Protein AF-A0AAE1FZ49-F1 (afdb_monomer_lite)

Secondary structure (DSSP, 8-state):
-HHHHHSS-GGGGTTBTTTBSS---SPPP-SHHHHHHHHHHHHHHHHHSTTSTTTT-SS-GGG----EEE-SS-EEE-TT--HHHHHHHHHHHHHHHHHTTS---GGGBPP-GGGT--

pLDDT: mean 92.32, std 8.93, range [55.0, 98.62]

Sequence (118 aa):
MIRAKAQREALLYNNYGNHCGVQGGNEPVVDEVDRCCYNHDRCYIQASGSNGSCSSSWFGPSFTRYSWSWDGTLLHCGEENDDCEMASCLCDVIAANCFAQHPWNSEHKHFSIWDVLA

Foldseek 3Di:
DQCLQQVDDLCQQDQFAQQRHPHDDPDDQPDQLSVLSVQLVVLQCQLCDCPHQCVVPPVGLVPDDFDWDDPSDAIGGDPPDGRRNRSSSVSVRSSSNSSNVDDDDPVRHDDDPVVVVD

Organism: Petrolisthes cinctipes (NCBI:txid88211)

Structure (mmCIF, N/CA/C/O backbone):
data_AF-A0AAE1FZ49-F1
#
_entry.id   AF-A0AAE1FZ49-F1
#
loop_
_atom_site.group_PDB
_atom_site.id
_atom_site.type_symbol
_atom_site.label_atom_id
_atom_site.label_alt_id
_atom_site.label_comp_id
_atom_site.label_asym_id
_atom_site.label_entity_id
_atom_site.label_seq_id
_atom_site.pdbx_PDB_ins_code
_atom_site.Cartn_x
_atom_site.Cartn_y
_atom_site.Cartn_z
_atom_site.occupancy
_atom_site.B_iso_or_equiv
_atom_site.auth_seq_id
_atom_site.auth_comp_id
_atom_site.auth_asym_id
_atom_site.auth_atom_id
_atom_site.pdbx_PDB_model_num
ATOM 1 N N . MET A 1 1 ? -5.909 -7.214 5.757 1.00 96.81 1 MET A N 1
ATOM 2 C CA . MET A 1 1 ? -6.710 -6.377 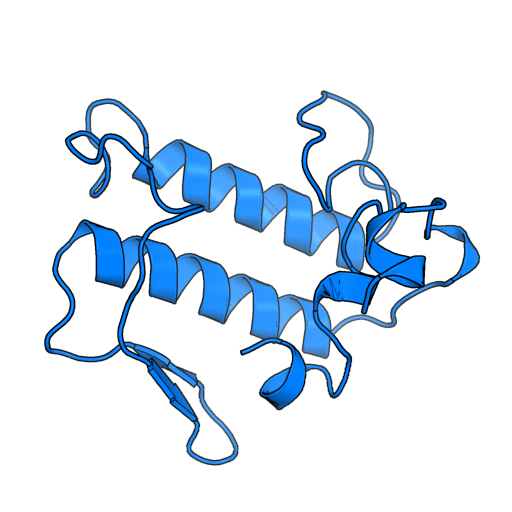4.832 1.00 96.81 1 MET A CA 1
ATOM 3 C C . MET A 1 1 ? -6.853 -6.968 3.428 1.00 96.81 1 MET A C 1
ATOM 5 O O . MET A 1 1 ? -7.981 -7.196 3.012 1.00 96.81 1 MET A O 1
ATOM 9 N N . ILE A 1 2 ? -5.761 -7.276 2.711 1.00 96.94 2 ILE A N 1
ATOM 10 C CA . ILE A 1 2 ? -5.810 -7.796 1.323 1.00 96.94 2 ILE A CA 1
ATOM 11 C C . ILE A 1 2 ? -6.719 -9.024 1.180 1.00 96.94 2 ILE A C 1
ATOM 13 O O . ILE A 1 2 ? -7.631 -9.011 0.361 1.00 96.94 2 ILE A O 1
ATOM 17 N N . ARG A 1 3 ? -6.548 -10.048 2.027 1.00 95.62 3 ARG A N 1
ATOM 18 C CA . ARG A 1 3 ? -7.401 -11.250 2.005 1.00 95.62 3 ARG A CA 1
ATOM 19 C C . ARG A 1 3 ? -8.893 -10.939 2.167 1.00 95.62 3 ARG A C 1
ATOM 21 O O . ARG A 1 3 ? -9.716 -11.602 1.551 1.00 95.62 3 ARG A O 1
ATOM 28 N N . ALA A 1 4 ? -9.235 -9.921 2.957 1.00 95.69 4 ALA A N 1
ATOM 29 C CA . ALA A 1 4 ? -10.618 -9.503 3.170 1.00 95.69 4 ALA A CA 1
ATOM 30 C C . ALA A 1 4 ? -11.210 -8.784 1.944 1.00 95.69 4 ALA A C 1
ATOM 32 O O . ALA A 1 4 ? -12.348 -9.047 1.574 1.00 95.69 4 ALA A O 1
ATOM 33 N N . LYS A 1 5 ? -10.442 -7.899 1.291 1.00 96.25 5 LYS A N 1
ATOM 34 C CA . LYS A 1 5 ? -10.933 -7.068 0.175 1.00 96.25 5 LYS A CA 1
ATOM 35 C C . LYS A 1 5 ? -10.751 -7.698 -1.204 1.00 96.25 5 LYS A C 1
ATOM 37 O O . LYS A 1 5 ? -11.666 -7.645 -2.013 1.00 96.25 5 LYS A O 1
ATOM 42 N N . ALA A 1 6 ? -9.586 -8.279 -1.465 1.00 95.12 6 ALA A N 1
ATOM 43 C CA . ALA A 1 6 ? -9.200 -8.825 -2.764 1.00 95.12 6 ALA A CA 1
ATOM 44 C C . ALA A 1 6 ? -9.342 -10.356 -2.845 1.00 95.12 6 ALA A C 1
ATOM 46 O O . ALA A 1 6 ? -8.989 -10.943 -3.865 1.00 95.12 6 ALA A O 1
ATOM 47 N N . GLN A 1 7 ? -9.803 -11.009 -1.765 1.00 94.19 7 GLN A N 1
ATOM 48 C CA . GLN A 1 7 ? -9.997 -12.466 -1.679 1.00 94.19 7 GLN A CA 1
ATOM 49 C C . GLN A 1 7 ? -8.772 -13.275 -2.141 1.00 94.19 7 GLN A C 1
ATOM 51 O O . GLN A 1 7 ? -8.886 -14.343 -2.739 1.00 94.19 7 GLN A O 1
ATOM 56 N N . ARG A 1 8 ? -7.579 -12.740 -1.866 1.00 92.56 8 ARG A N 1
ATOM 57 C CA . ARG A 1 8 ? -6.291 -13.288 -2.290 1.00 92.56 8 ARG A CA 1
ATOM 58 C C . ARG A 1 8 ? -5.290 -13.200 -1.148 1.00 92.56 8 ARG A C 1
ATOM 60 O O . ARG A 1 8 ? -5.310 -12.239 -0.377 1.00 92.56 8 ARG A O 1
ATOM 67 N N . GLU A 1 9 ? -4.415 -14.194 -1.046 1.00 92.44 9 GLU A N 1
ATOM 68 C CA . GLU A 1 9 ? -3.337 -14.175 -0.059 1.00 92.44 9 GLU A CA 1
ATOM 69 C C . GLU A 1 9 ? -2.336 -13.058 -0.374 1.00 92.44 9 GLU A C 1
ATOM 71 O O . GLU A 1 9 ? -1.951 -12.858 -1.527 1.00 92.44 9 GLU A O 1
ATOM 76 N N . ALA A 1 10 ? -1.914 -12.324 0.658 1.00 91.19 10 ALA A N 1
ATOM 77 C CA . ALA A 1 10 ? -1.056 -11.147 0.508 1.00 91.19 10 ALA A CA 1
ATOM 78 C C . ALA A 1 10 ? 0.285 -11.474 -0.175 1.00 91.19 10 ALA A C 1
ATOM 80 O O . ALA A 1 10 ? 0.788 -10.680 -0.964 1.00 91.19 10 ALA A O 1
ATOM 81 N N . LEU A 1 11 ? 0.829 -12.670 0.068 1.00 89.44 11 LEU A N 1
ATOM 82 C CA . LEU A 1 11 ? 2.110 -13.108 -0.496 1.00 89.44 11 LEU A CA 1
ATOM 83 C C . LEU A 1 11 ? 2.095 -13.235 -2.026 1.00 89.44 11 LEU A C 1
ATOM 85 O O . LEU A 1 11 ? 3.139 -13.097 -2.660 1.00 89.44 11 LEU A O 1
ATOM 89 N N . LEU A 1 12 ? 0.920 -13.381 -2.648 1.00 91.38 12 LEU A N 1
ATOM 90 C CA . LEU A 1 12 ? 0.802 -13.393 -4.109 1.00 91.38 12 LEU A CA 1
ATOM 91 C C . LEU A 1 12 ? 1.130 -12.039 -4.750 1.00 91.38 12 LEU A C 1
ATOM 93 O O . LEU A 1 12 ? 1.461 -12.003 -5.933 1.00 91.38 12 LEU A O 1
ATOM 97 N N . TYR A 1 13 ? 1.075 -10.949 -3.986 1.00 92.88 13 TYR A N 1
ATOM 98 C CA . TYR A 1 13 ? 1.495 -9.625 -4.443 1.00 92.88 13 TYR A CA 1
ATOM 99 C C . TYR A 1 13 ? 2.987 -9.374 -4.208 1.00 92.88 13 TYR A C 1
ATOM 101 O O . TYR A 1 13 ? 3.535 -8.443 -4.771 1.00 92.88 13 TYR A O 1
ATOM 109 N N . ASN A 1 14 ? 3.681 -10.189 -3.411 1.00 91.12 14 ASN A N 1
ATOM 110 C CA . ASN A 1 14 ? 5.118 -10.013 -3.220 1.00 91.12 14 ASN A CA 1
ATOM 111 C C . ASN A 1 14 ? 5.883 -10.368 -4.505 1.00 91.12 14 ASN A C 1
ATOM 113 O O . ASN A 1 14 ? 5.593 -11.393 -5.111 1.00 91.12 14 ASN A O 1
ATOM 117 N N . ASN A 1 15 ? 6.895 -9.596 -4.888 1.00 91.94 15 ASN A N 1
ATOM 118 C CA . ASN A 1 15 ? 7.651 -9.789 -6.130 1.00 91.94 15 ASN A CA 1
ATOM 119 C C . ASN A 1 15 ? 6.739 -9.839 -7.377 1.00 91.94 15 ASN A C 1
ATOM 121 O O . ASN A 1 15 ? 6.876 -10.713 -8.235 1.00 91.94 15 ASN A O 1
ATOM 125 N N . TYR A 1 16 ? 5.753 -8.944 -7.424 1.00 94.19 16 TYR A N 1
ATOM 126 C CA . TYR A 1 16 ? 4.836 -8.770 -8.548 1.00 94.19 16 TYR A CA 1
ATOM 127 C C . TYR A 1 16 ? 5.136 -7.449 -9.255 1.00 94.19 16 TYR A C 1
ATOM 129 O O . TYR A 1 16 ? 5.291 -6.418 -8.602 1.00 94.19 16 TYR A O 1
ATOM 137 N N . GLY A 1 17 ? 5.172 -7.471 -10.584 1.00 94.81 17 GLY A N 1
ATOM 138 C CA . GLY A 1 17 ? 5.489 -6.297 -11.380 1.00 94.81 17 GLY A CA 1
ATOM 139 C C . GLY A 1 17 ? 6.853 -5.725 -11.007 1.00 94.81 17 GLY A C 1
ATOM 140 O O . GLY A 1 17 ? 7.806 -6.473 -10.775 1.00 94.81 17 GLY A O 1
ATOM 141 N N . ASN A 1 18 ? 6.925 -4.399 -10.947 1.00 94.06 18 ASN A N 1
ATOM 142 C CA . ASN A 1 18 ? 8.153 -3.661 -10.673 1.00 94.06 18 ASN A CA 1
ATOM 143 C C . ASN A 1 18 ? 8.160 -2.982 -9.296 1.00 94.06 18 ASN A C 1
ATOM 145 O O . ASN A 1 18 ? 9.227 -2.582 -8.836 1.00 94.06 18 ASN A O 1
ATOM 149 N N . HIS A 1 19 ? 6.998 -2.849 -8.649 1.00 94.25 19 HIS A N 1
ATOM 150 C CA . HIS A 1 19 ? 6.813 -2.070 -7.421 1.00 94.25 19 HIS A CA 1
ATOM 151 C C . HIS A 1 19 ? 6.188 -2.869 -6.276 1.00 94.25 19 HIS A C 1
ATOM 153 O O . HIS A 1 19 ? 6.168 -2.394 -5.148 1.00 94.25 19 HIS A O 1
ATOM 159 N N . CYS A 1 20 ? 5.668 -4.080 -6.498 1.00 94.12 20 CYS A N 1
ATOM 160 C CA . CYS A 1 20 ? 5.146 -4.883 -5.392 1.00 94.12 20 CYS A CA 1
ATOM 161 C C . CYS A 1 20 ? 6.244 -5.747 -4.757 1.00 94.12 20 CYS A C 1
ATOM 163 O O . CYS A 1 20 ? 6.543 -6.849 -5.223 1.00 94.12 20 CYS A O 1
ATOM 165 N N . GLY A 1 21 ? 6.818 -5.280 -3.647 1.00 87.81 21 GLY A N 1
ATOM 166 C CA . GLY A 1 21 ? 7.835 -6.000 -2.876 1.00 87.81 21 GLY A CA 1
ATOM 167 C C . GLY A 1 21 ? 8.986 -5.091 -2.452 1.00 87.81 21 GLY A C 1
ATOM 168 O O . GLY A 1 21 ? 8.858 -3.876 -2.416 1.00 87.81 21 GLY A O 1
ATOM 169 N N . VAL A 1 22 ? 10.144 -5.676 -2.131 1.00 73.88 22 VAL A N 1
ATOM 170 C CA . VAL A 1 22 ? 11.343 -4.912 -1.725 1.00 73.88 22 VAL A CA 1
ATOM 171 C C . VAL A 1 22 ? 12.123 -4.440 -2.959 1.00 73.88 22 VAL A C 1
ATOM 173 O O . VAL A 1 22 ? 13.300 -4.757 -3.122 1.00 73.88 22 VAL A O 1
ATOM 176 N N . GLN A 1 23 ? 11.460 -3.731 -3.871 1.00 63.53 23 GLN A N 1
ATOM 177 C CA . GLN A 1 23 ? 12.066 -3.186 -5.087 1.00 63.53 23 GLN A CA 1
ATOM 178 C C . GLN A 1 23 ? 11.569 -1.756 -5.295 1.00 63.53 23 GLN A C 1
ATOM 180 O O . GLN A 1 23 ? 10.488 -1.519 -5.808 1.00 63.53 23 GLN A O 1
ATOM 185 N N . GLY A 1 24 ? 12.392 -0.796 -4.869 1.00 55.00 24 GLY A N 1
ATOM 186 C CA . GLY A 1 24 ? 12.215 0.620 -5.166 1.00 55.00 24 GLY A CA 1
ATOM 187 C C . GLY A 1 24 ? 13.121 1.004 -6.329 1.00 55.00 24 GLY A C 1
ATOM 188 O O . GLY A 1 24 ? 14.339 1.093 -6.167 1.00 55.00 24 GLY A O 1
ATOM 189 N N . GLY A 1 25 ? 12.534 1.220 -7.501 1.00 61.81 25 GLY A N 1
ATOM 190 C CA . GLY A 1 25 ? 13.240 1.656 -8.702 1.00 61.81 25 GLY A CA 1
ATOM 191 C C . GLY A 1 25 ? 12.425 2.670 -9.500 1.00 61.81 25 GLY A C 1
ATOM 192 O O . GLY A 1 25 ? 11.262 2.929 -9.209 1.00 61.81 25 GLY A O 1
ATOM 193 N N . ASN A 1 26 ? 13.034 3.242 -10.540 1.00 72.94 26 ASN A N 1
ATOM 194 C CA . ASN A 1 26 ? 12.339 4.104 -11.507 1.00 72.94 26 ASN A CA 1
ATOM 195 C C . ASN A 1 26 ? 11.727 3.295 -12.665 1.00 72.94 26 ASN A C 1
ATOM 197 O O . ASN A 1 26 ? 11.487 3.843 -13.742 1.00 72.94 26 ASN A O 1
ATOM 201 N N . GLU A 1 27 ? 11.530 1.993 -12.464 1.00 88.81 27 GLU A N 1
ATOM 202 C CA . GLU A 1 27 ? 10.971 1.113 -13.480 1.00 88.81 27 GLU A CA 1
ATOM 203 C C . GLU A 1 27 ? 9.510 1.492 -13.770 1.00 88.81 27 GLU A C 1
ATOM 205 O O . GLU A 1 27 ? 8.773 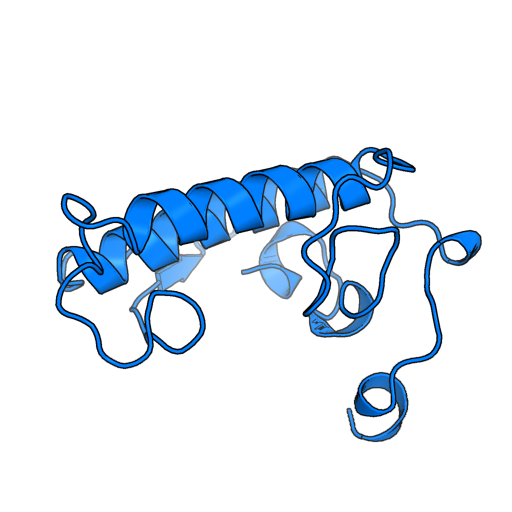1.911 -12.867 1.00 88.81 27 GLU A O 1
ATOM 210 N N . PRO A 1 28 ? 9.068 1.390 -15.031 1.00 93.38 28 PRO A N 1
ATOM 211 C CA . PRO A 1 28 ? 7.711 1.743 -15.399 1.00 93.38 28 PRO A CA 1
ATOM 212 C C . PRO A 1 28 ? 6.717 0.788 -14.740 1.00 93.38 28 PRO A C 1
ATOM 214 O O . PRO A 1 28 ? 6.963 -0.408 -14.626 1.00 93.38 28 PRO A O 1
ATOM 217 N N . VAL A 1 29 ? 5.569 1.323 -14.341 1.00 95.56 29 VAL A N 1
ATOM 218 C CA . VAL A 1 29 ? 4.445 0.513 -13.866 1.00 95.56 29 VAL A CA 1
ATOM 219 C C . VAL A 1 29 ? 3.962 -0.410 -14.990 1.00 95.56 29 VAL A C 1
ATOM 221 O O . VAL A 1 29 ? 3.734 0.075 -16.102 1.00 95.56 29 VAL A O 1
ATOM 224 N N . VAL A 1 30 ? 3.786 -1.705 -14.707 1.00 96.06 30 VAL A N 1
ATOM 225 C CA . VAL A 1 30 ? 3.406 -2.711 -15.723 1.00 96.06 30 VAL A CA 1
ATOM 226 C C . VAL A 1 30 ? 1.901 -2.983 -15.809 1.00 96.06 30 VAL A C 1
ATOM 228 O O . VAL A 1 30 ? 1.416 -3.372 -16.869 1.00 96.06 30 VAL A O 1
ATOM 231 N N . ASP A 1 31 ? 1.148 -2.746 -14.730 1.00 97.81 31 ASP A N 1
ATOM 232 C CA . ASP A 1 31 ? -0.321 -2.780 -14.698 1.00 97.81 31 ASP A CA 1
ATOM 233 C C . ASP A 1 31 ? -0.904 -2.003 -13.495 1.00 97.81 31 ASP A C 1
ATOM 235 O O . ASP A 1 31 ? -0.186 -1.349 -12.739 1.00 97.81 31 ASP A O 1
ATOM 239 N N . GLU A 1 32 ? -2.226 -2.054 -13.307 1.00 98.31 32 GLU A N 1
ATOM 240 C CA . GLU A 1 32 ? -2.897 -1.354 -12.204 1.00 98.31 32 GLU A CA 1
ATOM 241 C C . GLU A 1 32 ? -2.624 -1.965 -10.817 1.00 98.31 32 GLU A C 1
ATOM 243 O O . GLU A 1 32 ? -2.636 -1.242 -9.824 1.00 98.31 32 GLU A O 1
ATOM 248 N N . VAL A 1 33 ? -2.323 -3.265 -10.714 1.00 97.75 33 VAL A N 1
ATOM 249 C CA . VAL A 1 33 ? -1.914 -3.872 -9.432 1.00 97.75 33 VAL A CA 1
ATOM 250 C C . VAL A 1 33 ? -0.535 -3.350 -9.030 1.00 97.75 33 VAL A C 1
ATOM 252 O O . VAL A 1 33 ? -0.333 -2.947 -7.886 1.00 97.75 33 VAL A O 1
ATOM 255 N N . ASP A 1 34 ? 0.385 -3.268 -9.984 1.00 97.12 34 ASP A N 1
ATOM 256 C CA . ASP A 1 34 ? 1.708 -2.677 -9.813 1.00 97.12 34 ASP A CA 1
ATOM 257 C C . ASP A 1 34 ? 1.613 -1.174 -9.477 1.00 97.12 34 ASP A C 1
ATOM 259 O O . ASP A 1 34 ? 2.333 -0.667 -8.615 1.00 97.12 34 ASP A O 1
ATOM 263 N N . ARG A 1 35 ? 0.631 -0.458 -10.053 1.00 97.12 35 ARG A N 1
ATOM 264 C CA . ARG A 1 35 ? 0.310 0.931 -9.674 1.00 97.12 35 ARG A CA 1
ATOM 265 C C . ARG A 1 35 ? -0.126 1.051 -8.213 1.00 97.12 35 ARG A C 1
ATOM 267 O O . ARG A 1 35 ? 0.250 2.021 -7.551 1.00 97.12 35 ARG A O 1
ATOM 274 N N . CYS A 1 36 ? -0.923 0.107 -7.707 1.00 97.88 36 CYS A N 1
ATOM 275 C CA . CYS A 1 36 ? -1.329 0.096 -6.302 1.00 97.88 36 CYS A CA 1
ATOM 276 C C . CYS A 1 36 ? -0.105 0.013 -5.381 1.00 97.88 36 CYS A C 1
ATOM 278 O O . CYS A 1 36 ? -0.026 0.767 -4.413 1.0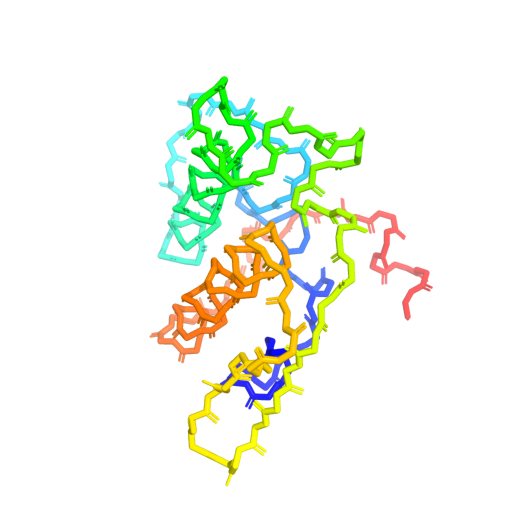0 97.88 36 CYS A O 1
ATOM 280 N N . CYS A 1 37 ? 0.858 -0.850 -5.710 1.00 96.75 37 CYS A N 1
ATOM 281 C CA . CYS A 1 37 ? 2.098 -0.997 -4.951 1.00 96.75 37 CYS A CA 1
ATOM 282 C C . CYS A 1 37 ? 2.978 0.251 -5.038 1.00 96.75 37 CYS A C 1
ATOM 284 O O . CYS A 1 37 ? 3.405 0.763 -4.010 1.00 96.75 37 CYS A O 1
ATOM 286 N N . TYR A 1 38 ? 3.129 0.835 -6.230 1.00 95.69 38 TYR A N 1
ATOM 287 C CA . TYR A 1 38 ? 3.823 2.114 -6.399 1.00 95.69 38 TYR A CA 1
ATOM 288 C C . TYR A 1 38 ? 3.256 3.210 -5.479 1.00 95.69 38 TYR A C 1
ATOM 290 O O . TYR A 1 38 ? 3.992 3.943 -4.818 1.00 95.69 38 TYR A O 1
ATOM 298 N N . ASN A 1 39 ? 1.927 3.330 -5.410 1.00 96.50 39 ASN A N 1
ATOM 299 C CA . ASN A 1 39 ? 1.274 4.316 -4.548 1.00 96.50 39 ASN A CA 1
ATOM 300 C C . ASN A 1 39 ? 1.411 3.973 -3.056 1.00 96.50 39 ASN A C 1
ATOM 302 O O . ASN A 1 39 ? 1.552 4.880 -2.233 1.00 96.50 39 ASN A O 1
ATOM 306 N N . HIS A 1 40 ? 1.380 2.686 -2.708 1.00 96.56 40 HIS A N 1
ATOM 307 C CA . HIS A 1 40 ? 1.592 2.201 -1.345 1.00 96.56 40 HIS A CA 1
ATOM 308 C C . HIS A 1 40 ? 3.003 2.527 -0.841 1.00 96.56 40 HIS A C 1
ATOM 310 O O . HIS A 1 40 ? 3.140 3.165 0.204 1.00 96.56 40 HIS A O 1
ATOM 316 N N . ASP A 1 41 ? 4.031 2.249 -1.642 1.00 94.62 41 ASP A N 1
ATOM 317 C CA . ASP A 1 41 ? 5.419 2.604 -1.341 1.00 94.62 41 ASP A CA 1
ATOM 318 C C . ASP A 1 41 ? 5.584 4.111 -1.136 1.00 94.62 41 ASP A C 1
ATOM 320 O O . ASP A 1 41 ? 6.224 4.564 -0.186 1.00 94.62 41 ASP A O 1
ATOM 324 N N . ARG A 1 42 ? 4.954 4.928 -1.989 1.00 94.38 42 ARG A N 1
ATOM 325 C CA . ARG A 1 42 ? 4.956 6.392 -1.842 1.00 94.38 42 ARG A CA 1
ATOM 326 C C . ARG A 1 42 ? 4.292 6.849 -0.544 1.00 94.38 42 ARG A C 1
ATOM 328 O O . ARG A 1 42 ? 4.791 7.789 0.077 1.00 94.38 42 ARG A O 1
ATOM 335 N N . CYS A 1 43 ? 3.212 6.190 -0.131 1.00 96.81 43 CYS A N 1
ATOM 336 C CA . CYS A 1 43 ? 2.544 6.445 1.144 1.00 96.81 43 CYS A CA 1
ATOM 337 C C . CYS A 1 43 ? 3.486 6.146 2.320 1.00 96.81 43 CYS A C 1
ATOM 339 O O . CYS A 1 43 ? 3.667 6.984 3.205 1.00 96.81 43 CYS A O 1
ATOM 341 N N . TYR A 1 44 ? 4.185 5.009 2.277 1.00 95.31 44 TYR A N 1
ATOM 342 C CA . TYR A 1 44 ? 5.161 4.621 3.298 1.00 95.31 44 TYR A CA 1
ATOM 343 C C . TYR A 1 44 ? 6.389 5.536 3.337 1.00 95.31 44 TYR A C 1
ATOM 345 O O . TYR A 1 44 ? 6.831 5.927 4.421 1.00 95.31 44 TYR A O 1
ATOM 353 N N . ILE A 1 45 ? 6.909 5.949 2.179 1.00 93.44 45 ILE A N 1
ATOM 354 C CA . ILE A 1 45 ? 8.000 6.929 2.077 1.00 93.44 45 ILE A CA 1
ATOM 355 C C . ILE A 1 45 ? 7.582 8.260 2.708 1.00 93.44 45 ILE A C 1
ATOM 357 O O . ILE A 1 45 ? 8.355 8.851 3.460 1.00 93.44 45 ILE A O 1
ATOM 361 N N . GLN A 1 46 ? 6.361 8.731 2.440 1.00 95.19 46 GLN A N 1
ATOM 362 C CA . GLN A 1 46 ? 5.849 9.964 3.036 1.00 95.19 46 GLN A CA 1
ATOM 363 C C . GLN A 1 46 ? 5.698 9.837 4.555 1.00 95.19 46 GLN A C 1
ATOM 365 O O . GLN A 1 46 ? 6.125 10.737 5.279 1.00 95.19 46 GLN A O 1
ATOM 370 N N . ALA A 1 47 ? 5.147 8.722 5.042 1.00 96.12 47 ALA A N 1
ATOM 371 C CA . ALA A 1 47 ? 5.016 8.458 6.472 1.00 96.12 47 ALA A CA 1
ATOM 372 C C . ALA A 1 47 ? 6.382 8.396 7.177 1.00 96.12 47 ALA A C 1
ATOM 374 O O . ALA A 1 47 ? 6.502 8.858 8.308 1.00 96.12 47 ALA A O 1
ATOM 375 N N . SER A 1 48 ? 7.413 7.880 6.504 1.00 95.00 48 SER A N 1
ATOM 376 C CA . SER A 1 48 ? 8.779 7.735 7.039 1.00 95.00 48 SER A CA 1
ATOM 377 C C . SER A 1 48 ? 9.654 8.981 6.863 1.00 95.00 48 SER A C 1
ATOM 379 O O . SER A 1 48 ? 10.766 9.033 7.384 1.00 95.00 48 SER A O 1
ATOM 381 N N . GLY A 1 49 ? 9.199 9.972 6.090 1.00 93.19 49 GLY A N 1
ATOM 382 C CA . GLY A 1 49 ? 9.940 11.208 5.849 1.00 93.19 49 GLY A CA 1
ATOM 383 C C . GLY A 1 49 ? 10.202 11.984 7.142 1.00 93.19 49 GLY A C 1
ATOM 384 O O . GLY A 1 49 ? 9.542 11.768 8.151 1.00 93.19 49 GLY A O 1
ATOM 385 N N . SER A 1 50 ? 11.124 12.949 7.116 1.00 90.69 50 SER A N 1
ATOM 386 C CA . SER A 1 50 ? 11.535 13.713 8.311 1.00 90.69 50 SER A CA 1
ATOM 387 C C . SER A 1 50 ? 10.401 14.457 9.031 1.00 90.69 50 SER A C 1
ATOM 389 O O . SER A 1 50 ? 10.537 14.764 10.209 1.00 90.69 50 SER A O 1
ATOM 391 N N . ASN A 1 51 ? 9.292 14.729 8.336 1.00 91.94 51 ASN A N 1
ATOM 392 C CA . ASN A 1 51 ? 8.077 15.343 8.883 1.00 91.94 51 ASN A CA 1
ATOM 393 C C . ASN A 1 51 ? 6.868 14.385 8.859 1.00 91.94 51 ASN A C 1
ATOM 395 O O . ASN A 1 51 ? 5.729 14.832 8.975 1.00 91.94 51 ASN A O 1
ATOM 399 N N . GLY A 1 52 ? 7.092 13.096 8.605 1.00 94.69 52 GLY A N 1
ATOM 400 C CA . GLY A 1 52 ? 6.047 12.083 8.544 1.00 94.69 52 GLY A CA 1
ATOM 401 C C . GLY A 1 52 ? 5.713 11.510 9.920 1.00 94.69 52 GLY A C 1
ATOM 402 O O . GLY A 1 52 ? 6.515 11.584 10.857 1.00 94.69 52 GLY A O 1
ATOM 403 N N . SER A 1 53 ? 4.531 10.903 10.034 1.00 96.62 53 SER A N 1
ATOM 404 C CA . SER A 1 53 ? 4.032 10.318 11.286 1.00 96.62 53 SER A CA 1
ATOM 405 C C . SER A 1 53 ? 4.910 9.191 11.834 1.00 96.62 53 SER A C 1
ATOM 407 O O . SER A 1 53 ? 4.935 8.957 13.034 1.00 96.62 53 SER A O 1
ATOM 409 N N . CYS A 1 54 ? 5.669 8.519 10.968 1.00 95.75 54 CYS A N 1
ATOM 410 C CA . CYS A 1 54 ? 6.613 7.466 11.331 1.00 95.75 54 CYS A CA 1
ATOM 411 C C . CYS A 1 54 ? 8.073 7.949 11.374 1.00 95.75 54 CYS A C 1
ATOM 413 O O . CYS A 1 54 ? 8.974 7.116 11.431 1.00 95.75 54 CYS A O 1
ATOM 415 N N . SER A 1 55 ? 8.334 9.262 11.367 1.00 94.12 55 SER A N 1
ATOM 416 C CA . SER A 1 55 ? 9.697 9.833 11.376 1.00 94.12 55 SER A CA 1
ATOM 417 C C . SER A 1 55 ? 10.564 9.375 12.557 1.00 94.12 55 SER A C 1
ATOM 419 O O . SER A 1 55 ? 11.783 9.271 12.427 1.00 94.12 55 SER A O 1
ATOM 421 N N . SER A 1 56 ? 9.949 9.088 13.706 1.00 90.81 56 SER A N 1
ATOM 422 C CA . SER A 1 56 ? 10.610 8.602 14.922 1.00 90.81 56 SER A CA 1
ATOM 423 C C . SER A 1 56 ? 10.602 7.074 15.064 1.00 90.81 56 SER A C 1
ATOM 425 O O . SER A 1 56 ? 11.221 6.545 15.990 1.00 90.81 56 SER A O 1
ATOM 427 N N . SER A 1 57 ? 9.923 6.350 14.165 1.00 88.62 57 SER A N 1
ATOM 428 C CA . SER A 1 57 ? 9.843 4.889 14.208 1.00 88.62 57 SER A CA 1
ATOM 429 C C . SER A 1 57 ? 11.109 4.267 13.628 1.00 88.62 57 SER A C 1
ATOM 431 O O . SER A 1 57 ? 11.418 4.439 12.451 1.00 88.62 57 SER A O 1
ATOM 433 N N . TRP A 1 58 ? 11.820 3.478 14.440 1.00 81.94 58 TRP A N 1
ATOM 434 C CA . TRP A 1 58 ? 13.021 2.754 14.002 1.00 81.94 58 TRP A CA 1
ATOM 435 C C . TRP A 1 58 ? 12.736 1.758 12.873 1.00 81.94 58 TRP A C 1
ATOM 437 O O . TRP A 1 58 ? 13.590 1.502 12.028 1.00 81.94 58 TRP A O 1
ATOM 447 N N . PHE A 1 59 ? 11.536 1.180 12.870 1.00 80.81 59 PHE A N 1
ATOM 448 C CA . PHE A 1 59 ? 11.155 0.167 11.897 1.00 80.81 59 PHE A CA 1
ATOM 449 C C . PHE A 1 59 ? 10.331 0.727 10.730 1.00 80.81 59 PHE A C 1
ATOM 451 O O . PHE A 1 59 ? 10.135 0.030 9.735 1.00 80.81 59 PHE A O 1
ATOM 458 N N . GL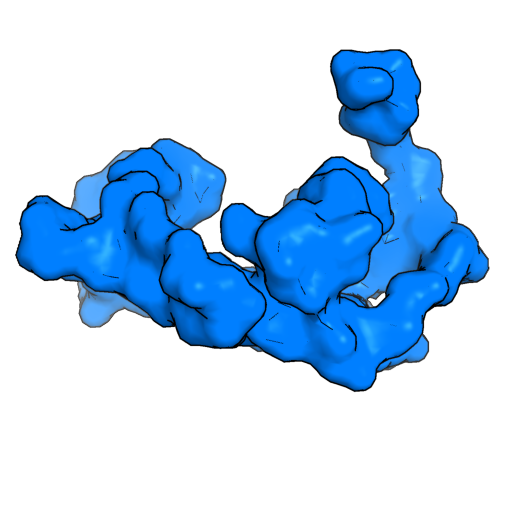Y A 1 60 ? 9.873 1.979 10.828 1.00 88.06 60 GLY A N 1
ATOM 459 C CA . GLY A 1 60 ? 8.986 2.587 9.842 1.00 88.06 60 GLY A CA 1
ATOM 460 C C . GLY A 1 60 ? 7.640 1.855 9.710 1.00 88.06 60 GLY A C 1
ATOM 461 O O . GLY A 1 60 ? 7.373 0.891 10.430 1.00 88.06 60 GLY A O 1
ATOM 462 N N . PRO A 1 61 ? 6.783 2.286 8.774 1.00 91.31 61 PRO A N 1
ATOM 463 C CA . PRO A 1 61 ? 5.439 1.739 8.608 1.00 91.31 61 PRO A CA 1
ATOM 464 C C . PRO A 1 61 ? 5.431 0.254 8.202 1.00 91.31 61 PRO A C 1
ATOM 466 O O . PRO A 1 61 ? 4.507 -0.473 8.550 1.00 91.31 61 PRO A O 1
ATOM 469 N N . SER A 1 62 ? 6.487 -0.240 7.543 1.00 89.31 62 SER A N 1
ATOM 470 C CA . SER A 1 62 ? 6.567 -1.621 7.043 1.00 89.31 62 SER A CA 1
ATOM 471 C C . SER A 1 62 ? 6.578 -2.704 8.125 1.00 89.31 62 SER A C 1
ATOM 473 O O . SER A 1 62 ? 6.201 -3.839 7.840 1.00 89.31 62 SER A O 1
ATOM 475 N N . PHE A 1 63 ? 7.014 -2.388 9.348 1.00 88.31 63 PHE A N 1
ATOM 476 C CA . PHE A 1 63 ? 6.986 -3.339 10.470 1.00 88.31 63 PHE A CA 1
ATOM 477 C C . PHE A 1 63 ? 6.214 -2.812 11.686 1.00 88.31 63 PHE A C 1
ATOM 479 O O . PHE A 1 63 ? 6.245 -3.435 12.752 1.00 88.31 63 PHE A O 1
ATOM 486 N N . THR A 1 64 ? 5.506 -1.692 11.534 1.00 92.38 64 THR A N 1
ATOM 487 C CA . THR A 1 64 ? 4.571 -1.199 12.543 1.00 92.38 64 THR A CA 1
ATOM 488 C C . THR A 1 64 ? 3.370 -2.136 12.606 1.00 92.38 64 THR A C 1
ATOM 490 O O . THR A 1 64 ? 2.733 -2.433 11.596 1.00 92.38 64 THR A O 1
ATOM 493 N N . ARG A 1 65 ? 3.049 -2.623 13.806 1.00 95.00 65 ARG A N 1
ATOM 494 C CA . ARG A 1 65 ? 1.789 -3.331 14.050 1.00 95.00 65 ARG A CA 1
ATOM 495 C C . ARG A 1 65 ? 0.756 -2.303 14.460 1.00 95.00 65 ARG A C 1
ATOM 497 O O . ARG A 1 65 ? 1.050 -1.483 15.307 1.00 95.00 65 ARG A O 1
ATOM 504 N N . TYR A 1 66 ? -0.434 -2.390 13.895 1.00 96.94 66 TYR A N 1
ATOM 505 C CA . TYR A 1 66 ? -1.528 -1.474 14.181 1.00 96.94 66 TYR A CA 1
ATOM 506 C C . TYR A 1 66 ? -2.837 -2.260 14.309 1.00 96.94 66 TYR A C 1
ATOM 508 O O . TYR A 1 66 ? -2.968 -3.385 13.806 1.00 96.94 66 TYR A O 1
ATOM 516 N N . SER A 1 67 ? -3.816 -1.665 14.977 1.00 98.31 67 SER A N 1
ATOM 517 C CA . SER A 1 67 ? -5.165 -2.201 15.108 1.00 98.31 67 SER A CA 1
ATOM 518 C C . SER A 1 67 ? -6.020 -1.853 13.894 1.00 98.31 67 SER A C 1
ATOM 520 O O . SER A 1 67 ? -5.969 -0.739 13.362 1.00 98.31 67 SER A O 1
ATOM 522 N N . TRP A 1 68 ? -6.814 -2.817 13.435 1.00 98.19 68 TRP A N 1
ATOM 523 C CA . TRP A 1 68 ? -7.762 -2.636 12.342 1.00 98.19 68 TRP A CA 1
ATOM 524 C C . TRP A 1 68 ? -8.902 -3.651 12.426 1.00 98.19 68 TRP A C 1
ATOM 526 O O . TRP A 1 68 ? -8.776 -4.714 13.038 1.00 98.19 68 TRP A O 1
ATOM 536 N N . SER A 1 69 ? -10.014 -3.349 11.762 1.00 98.00 69 SER A N 1
ATOM 537 C CA . SER A 1 69 ? -11.160 -4.252 11.646 1.00 98.00 69 SER A CA 1
ATOM 538 C C . SER A 1 69 ? -11.800 -4.200 10.256 1.00 98.00 69 SER A C 1
ATOM 540 O O . SER A 1 69 ? -11.456 -3.368 9.413 1.00 98.00 69 SER A O 1
ATOM 542 N N . TRP A 1 70 ? -12.706 -5.140 9.989 1.00 97.81 70 TRP A N 1
ATOM 543 C CA . TRP A 1 70 ? -13.472 -5.218 8.749 1.00 97.81 70 TRP A CA 1
ATOM 544 C C . TRP A 1 70 ? -14.912 -5.615 9.058 1.00 97.81 70 TRP A C 1
ATOM 546 O O . TRP A 1 70 ? -15.138 -6.644 9.693 1.00 97.81 70 TRP A O 1
AT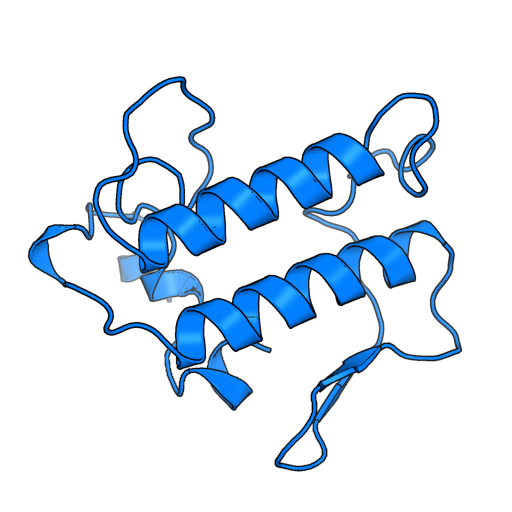OM 556 N N . ASP A 1 71 ? -15.876 -4.825 8.589 1.00 96.69 71 ASP A N 1
ATOM 557 C CA . ASP A 1 71 ? -17.311 -5.061 8.823 1.00 96.69 71 ASP A CA 1
ATOM 558 C C . ASP A 1 71 ? -17.997 -5.882 7.711 1.00 96.69 71 ASP A C 1
ATOM 560 O O . ASP A 1 71 ? -19.216 -6.039 7.699 1.00 96.69 71 ASP A O 1
ATOM 564 N N . GLY A 1 72 ? -17.217 -6.400 6.758 1.00 94.69 72 GLY A N 1
ATOM 565 C CA . GLY A 1 72 ? -17.713 -7.059 5.545 1.00 94.69 72 GLY A CA 1
ATOM 566 C C . GLY A 1 72 ? -17.742 -6.142 4.318 1.00 94.69 72 GLY A C 1
ATOM 567 O O . GLY A 1 72 ? -17.736 -6.626 3.189 1.00 94.69 72 GLY A O 1
ATOM 568 N N . THR A 1 73 ? -17.684 -4.824 4.515 1.00 93.75 73 THR A N 1
ATOM 569 C CA . THR A 1 73 ? -17.719 -3.816 3.447 1.00 93.75 73 THR A CA 1
ATOM 570 C C . THR A 1 73 ? -16.495 -2.903 3.510 1.00 93.75 73 THR A C 1
ATOM 572 O O . THR A 1 73 ? -15.723 -2.822 2.542 1.00 93.75 73 THR A O 1
ATOM 575 N N . LEU A 1 74 ? -16.284 -2.263 4.660 1.00 96.25 74 LEU A N 1
ATOM 576 C CA . LEU A 1 74 ? -15.267 -1.248 4.911 1.00 96.25 74 LEU A CA 1
ATOM 577 C C . LEU A 1 74 ? -14.187 -1.764 5.860 1.00 96.25 74 LEU A C 1
ATOM 579 O O . LEU A 1 74 ? -14.454 -2.510 6.803 1.00 96.25 74 LEU A O 1
ATOM 583 N N . LEU A 1 75 ? -12.949 -1.371 5.570 1.00 98.19 75 LEU A N 1
ATOM 584 C CA . LEU A 1 75 ? -11.821 -1.547 6.476 1.00 98.19 75 LEU A CA 1
ATOM 585 C C . LEU A 1 75 ? -11.745 -0.326 7.392 1.00 98.19 75 LEU A C 1
ATOM 587 O O . LEU A 1 75 ? -11.806 0.800 6.899 1.00 98.19 75 LEU A O 1
ATOM 591 N N . HIS A 1 76 ? -11.562 -0.562 8.686 1.00 98.00 76 HIS A N 1
ATOM 592 C CA . HIS A 1 76 ? -11.457 0.483 9.701 1.00 98.00 76 HIS A CA 1
ATOM 593 C C . HIS A 1 76 ? -10.100 0.404 10.387 1.00 98.00 76 HIS A C 1
ATOM 595 O O . HIS A 1 76 ? -9.664 -0.687 10.756 1.00 98.00 76 HIS A O 1
ATOM 601 N N . CYS A 1 77 ? -9.454 1.550 10.576 1.00 98.50 77 CYS A N 1
ATOM 602 C CA . CYS A 1 77 ? -8.284 1.669 11.441 1.00 98.50 77 CYS A CA 1
ATOM 603 C C . CYS A 1 77 ? -8.740 1.893 12.882 1.00 98.50 77 CYS A C 1
ATOM 605 O O . CYS A 1 77 ? -9.697 2.632 13.106 1.00 98.50 77 CYS A O 1
ATOM 607 N N . GLY A 1 78 ? -8.086 1.231 13.837 1.00 98.12 78 GLY A N 1
ATOM 608 C CA . GLY A 1 78 ? -8.390 1.383 15.259 1.00 98.12 78 GLY A CA 1
ATOM 609 C C . GLY A 1 78 ? -8.166 2.817 15.737 1.00 98.12 78 GLY A C 1
ATOM 610 O O . GLY A 1 78 ? -7.194 3.460 15.340 1.00 98.12 78 GLY A O 1
ATOM 611 N N . GLU A 1 79 ? -9.068 3.318 16.578 1.00 97.44 79 GLU A N 1
ATOM 612 C CA . GLU A 1 79 ? -8.971 4.658 17.178 1.00 97.44 79 GLU A CA 1
ATOM 613 C C . GLU A 1 79 ? -7.844 4.743 18.218 1.00 97.44 79 GLU A C 1
ATOM 615 O O . GLU A 1 79 ? -7.387 5.830 18.555 1.00 97.44 79 GLU A O 1
ATOM 620 N N . GLU A 1 80 ? -7.392 3.594 18.720 1.00 97.56 80 GLU A N 1
ATOM 621 C CA . GLU A 1 80 ? -6.288 3.451 19.664 1.00 97.56 80 GLU A CA 1
ATOM 622 C C . GLU A 1 80 ? -4.900 3.566 19.025 1.00 97.56 80 GLU A C 1
ATOM 624 O O . GLU A 1 80 ? -3.914 3.629 19.756 1.00 97.56 80 GLU A O 1
ATOM 629 N N . ASN A 1 81 ? -4.826 3.561 17.691 1.00 97.69 81 ASN A N 1
ATOM 630 C CA . ASN A 1 81 ? -3.564 3.638 16.969 1.00 97.69 81 ASN A CA 1
ATOM 631 C C . ASN A 1 81 ? -2.881 4.990 17.206 1.00 97.69 81 ASN A C 1
ATOM 633 O O . ASN A 1 81 ? -3.517 6.041 17.090 1.00 97.69 81 ASN A O 1
ATOM 637 N N . ASP A 1 82 ? -1.573 4.965 17.453 1.00 96.38 82 ASP A N 1
ATOM 638 C CA . ASP A 1 82 ? -0.759 6.179 17.424 1.00 96.38 82 ASP A CA 1
ATOM 639 C C . ASP A 1 82 ? -0.630 6.762 16.002 1.00 96.38 82 ASP A C 1
ATOM 641 O O . ASP A 1 82 ? -1.116 6.200 15.017 1.00 96.38 82 ASP A O 1
ATOM 645 N N . ASP A 1 83 ? 0.030 7.914 15.871 1.00 96.50 83 ASP A N 1
ATOM 646 C CA . ASP A 1 83 ? 0.154 8.604 14.584 1.00 96.50 83 ASP A CA 1
ATOM 647 C C . ASP A 1 83 ? 0.820 7.737 13.495 1.00 96.50 83 ASP A C 1
ATOM 649 O O . ASP A 1 83 ? 0.418 7.793 12.326 1.00 96.50 83 ASP A O 1
ATOM 653 N N . CYS A 1 84 ? 1.835 6.936 13.842 1.00 96.81 84 CYS A N 1
ATOM 654 C CA . CYS A 1 84 ? 2.524 6.072 12.884 1.00 96.81 84 CYS A CA 1
ATOM 655 C C . C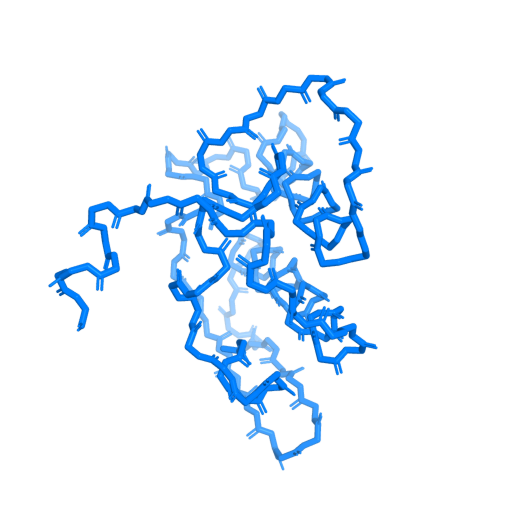YS A 1 84 ? 1.694 4.829 12.559 1.00 96.81 84 CYS A C 1
ATOM 657 O O . CYS A 1 84 ? 1.574 4.454 11.389 1.00 96.81 84 CYS A O 1
ATOM 659 N N . GLU A 1 85 ? 1.098 4.201 13.568 1.00 97.44 85 GLU A N 1
ATOM 660 C CA . GLU A 1 85 ? 0.186 3.068 13.425 1.00 97.44 85 GLU A CA 1
ATOM 661 C C . GLU A 1 85 ? -1.010 3.433 12.539 1.00 97.44 85 GLU A C 1
ATOM 663 O O . GLU A 1 85 ? -1.331 2.706 11.596 1.00 97.44 85 GLU A O 1
ATOM 668 N N . MET A 1 86 ? -1.609 4.603 12.768 1.00 97.94 86 MET A N 1
ATOM 669 C CA . MET A 1 86 ? -2.726 5.123 11.985 1.00 97.94 86 MET A CA 1
ATOM 670 C C . MET A 1 86 ? -2.310 5.400 10.539 1.00 97.94 86 MET A C 1
ATOM 672 O O . MET A 1 86 ? -2.993 4.968 9.609 1.00 97.94 86 MET A O 1
ATOM 676 N N . ALA A 1 87 ? -1.175 6.073 10.323 1.00 97.75 87 ALA A N 1
ATOM 677 C CA . ALA A 1 87 ? -0.670 6.333 8.976 1.00 97.75 87 ALA A CA 1
ATOM 678 C C . ALA A 1 87 ? -0.390 5.029 8.209 1.00 97.75 87 ALA A C 1
ATOM 680 O O . ALA A 1 87 ? -0.801 4.892 7.055 1.00 97.75 87 ALA A O 1
ATOM 681 N N . SER A 1 88 ? 0.245 4.054 8.866 1.00 97.81 88 SER A N 1
ATOM 682 C CA . SER A 1 88 ? 0.532 2.729 8.298 1.00 97.81 88 SER A CA 1
ATOM 683 C C . SER A 1 88 ? -0.763 2.006 7.919 1.00 97.81 88 SER A C 1
ATOM 685 O O . SER A 1 88 ? -0.919 1.551 6.785 1.00 97.81 88 SER A O 1
ATOM 687 N N . CYS A 1 89 ? -1.735 1.988 8.834 1.00 98.44 89 CYS A N 1
ATOM 688 C CA . CYS A 1 89 ? -3.044 1.391 8.608 1.00 98.44 89 CYS A CA 1
ATOM 689 C C . CYS A 1 89 ? -3.771 2.019 7.411 1.00 98.44 89 CYS A C 1
ATOM 691 O O . CYS A 1 89 ? -4.285 1.301 6.555 1.00 98.44 89 CYS A O 1
ATOM 693 N N . LEU A 1 90 ? -3.795 3.351 7.306 1.00 98.44 90 LEU A N 1
ATOM 694 C CA . LEU A 1 90 ? -4.470 4.048 6.209 1.00 98.44 90 LEU A CA 1
ATOM 695 C C . LEU A 1 90 ? -3.830 3.746 4.848 1.00 98.44 90 LEU A C 1
ATOM 697 O O . LEU A 1 90 ? -4.556 3.498 3.881 1.00 98.44 90 LEU A O 1
ATOM 701 N N . CYS A 1 91 ? -2.497 3.708 4.770 1.00 98.31 91 CYS A N 1
ATOM 702 C CA . CYS A 1 91 ? -1.796 3.280 3.558 1.00 98.31 91 CYS A CA 1
ATOM 703 C C . CYS A 1 91 ? -2.214 1.854 3.146 1.00 98.31 91 CYS A C 1
ATOM 705 O O . CYS A 1 91 ? -2.528 1.617 1.976 1.00 98.31 91 CYS A O 1
ATOM 707 N N . ASP A 1 92 ? -2.303 0.925 4.102 1.00 98.31 92 ASP A N 1
ATOM 708 C CA . ASP A 1 92 ? -2.694 -0.468 3.849 1.00 98.31 92 ASP A CA 1
ATOM 709 C C . ASP A 1 92 ? -4.178 -0.623 3.478 1.00 98.31 92 ASP A C 1
ATOM 711 O O . ASP A 1 92 ? -4.523 -1.446 2.621 1.00 98.31 92 ASP A O 1
ATOM 715 N N . VAL A 1 93 ? -5.069 0.199 4.046 1.00 98.38 93 VAL A N 1
ATOM 716 C CA . VAL A 1 93 ? -6.486 0.271 3.651 1.00 98.38 93 VAL A CA 1
ATOM 717 C C . VAL A 1 93 ? -6.616 0.717 2.197 1.00 98.38 93 VAL A C 1
ATOM 719 O O . VAL A 1 93 ? -7.386 0.123 1.434 1.00 98.38 93 VAL A O 1
ATOM 722 N N . ILE A 1 94 ? -5.867 1.747 1.796 1.00 98.38 94 ILE A N 1
ATOM 723 C CA . ILE A 1 94 ? -5.863 2.252 0.419 1.00 98.38 94 ILE A CA 1
ATOM 724 C C . ILE A 1 94 ? -5.351 1.167 -0.535 1.00 98.38 94 ILE A C 1
ATOM 726 O O . ILE A 1 94 ? -6.025 0.861 -1.522 1.00 98.38 94 ILE A O 1
ATOM 730 N N . ALA A 1 95 ? -4.222 0.529 -0.216 1.00 98.12 95 ALA A N 1
ATOM 731 C CA . ALA A 1 95 ? -3.646 -0.535 -1.036 1.00 98.12 95 ALA A CA 1
ATOM 732 C C . ALA A 1 95 ? -4.597 -1.734 -1.182 1.00 98.12 95 ALA A C 1
ATOM 734 O O . ALA A 1 95 ? -4.871 -2.182 -2.294 1.00 98.12 95 ALA A O 1
ATOM 735 N N . ALA A 1 96 ? -5.186 -2.214 -0.082 1.00 98.25 96 ALA A N 1
ATOM 736 C CA . ALA A 1 96 ? -6.115 -3.342 -0.112 1.00 98.25 96 ALA A CA 1
ATOM 737 C C . ALA A 1 96 ? -7.388 -3.052 -0.925 1.00 98.25 96 ALA A C 1
ATOM 739 O O . ALA A 1 96 ? -7.882 -3.935 -1.629 1.00 98.25 96 ALA A O 1
ATOM 740 N N . ASN A 1 97 ? -7.921 -1.828 -0.848 1.00 98.25 97 ASN A N 1
ATOM 741 C CA . ASN A 1 97 ? -9.045 -1.411 -1.689 1.00 98.25 97 ASN A CA 1
ATOM 742 C C . ASN A 1 97 ? -8.645 -1.272 -3.164 1.00 98.25 97 ASN A C 1
ATOM 744 O O . ASN A 1 97 ? -9.461 -1.577 -4.030 1.00 98.25 97 ASN A O 1
ATOM 748 N N . CYS A 1 98 ? -7.420 -0.831 -3.453 1.00 98.62 98 CYS A N 1
ATOM 749 C CA . CYS A 1 98 ? -6.887 -0.748 -4.811 1.00 98.62 98 CYS A CA 1
ATOM 750 C C . CYS A 1 98 ? -6.747 -2.148 -5.430 1.00 98.62 98 CYS A C 1
ATOM 752 O O . CYS A 1 98 ? -7.312 -2.414 -6.488 1.00 98.62 98 CYS A O 1
ATOM 754 N N . PHE A 1 99 ? -6.132 -3.099 -4.719 1.00 98.38 99 PHE A N 1
ATOM 755 C CA . PHE A 1 99 ? -6.010 -4.485 -5.189 1.00 98.38 99 PHE A CA 1
ATOM 756 C C . PHE A 1 99 ? -7.358 -5.153 -5.473 1.00 98.38 99 PHE A C 1
ATOM 758 O O . PHE A 1 99 ? -7.464 -5.957 -6.389 1.00 98.38 99 PHE A O 1
ATOM 765 N N . ALA A 1 100 ? -8.407 -4.821 -4.717 1.00 97.38 100 ALA A N 1
ATOM 766 C CA . ALA A 1 100 ? -9.742 -5.372 -4.946 1.00 97.38 100 ALA A CA 1
ATOM 767 C C . ALA A 1 100 ? -10.412 -4.874 -6.240 1.00 97.38 100 ALA A C 1
ATOM 769 O O . ALA A 1 100 ? -11.368 -5.492 -6.704 1.00 97.38 100 ALA A O 1
ATOM 770 N N . GLN A 1 101 ? -9.943 -3.760 -6.810 1.00 97.81 101 GLN A N 1
ATOM 771 C CA . GLN A 1 101 ? -10.508 -3.158 -8.023 1.00 97.81 101 GLN A CA 1
ATOM 772 C C . GLN A 1 101 ? -9.843 -3.655 -9.307 1.00 97.81 101 GLN A C 1
ATOM 774 O O . GLN A 1 101 ? -10.396 -3.460 -10.391 1.00 97.81 101 GLN A O 1
ATOM 779 N N . HIS A 1 102 ? -8.678 -4.294 -9.203 1.00 97.94 102 HIS A N 1
ATOM 780 C CA . HIS A 1 102 ? -7.857 -4.637 -10.355 1.00 97.94 102 HIS A CA 1
ATOM 781 C C . HIS A 1 102 ? -7.568 -6.140 -10.413 1.00 97.94 102 HIS A C 1
ATOM 783 O O . HIS A 1 102 ? -7.288 -6.765 -9.388 1.00 97.94 102 HIS A O 1
ATOM 789 N N . PRO A 1 103 ? -7.644 -6.757 -11.604 1.00 96.31 103 PRO A N 1
ATOM 790 C CA . PRO A 1 103 ? -7.330 -8.167 -11.754 1.00 96.31 103 PRO A CA 1
ATOM 791 C C . PRO A 1 103 ? -5.829 -8.401 -11.560 1.00 96.31 103 PRO A C 1
ATOM 793 O O . PRO A 1 103 ? -4.998 -7.714 -12.145 1.00 96.31 103 PRO A O 1
ATOM 796 N N . TRP A 1 104 ? -5.490 -9.415 -10.770 1.00 96.81 104 TRP A N 1
ATOM 797 C CA . TRP A 1 104 ? -4.115 -9.885 -10.611 1.00 96.81 104 TRP A CA 1
ATOM 798 C C . TRP A 1 104 ? -3.694 -10.734 -11.819 1.00 96.81 104 TRP A C 1
ATOM 800 O O . TRP A 1 104 ? -4.414 -11.669 -12.183 1.00 96.81 104 TRP A O 1
ATOM 810 N N . ASN A 1 105 ? -2.533 -10.440 -12.411 1.00 96.19 105 ASN A N 1
ATOM 811 C CA . ASN A 1 105 ? -1.991 -11.133 -13.581 1.00 96.19 105 ASN A CA 1
ATOM 812 C C . ASN A 1 105 ? -0.793 -12.028 -13.213 1.00 96.19 105 ASN A C 1
ATOM 814 O O . ASN A 1 105 ? 0.275 -11.542 -12.850 1.00 96.19 105 ASN A O 1
ATOM 818 N N . SER A 1 106 ? -0.925 -13.345 -13.389 1.00 94.44 106 SER A N 1
ATOM 819 C CA . SER A 1 106 ? 0.168 -14.293 -13.131 1.00 94.44 106 SER A CA 1
ATOM 820 C C . SER A 1 106 ? 1.420 -14.060 -13.971 1.00 94.44 106 SER A C 1
ATOM 822 O O . SER A 1 106 ? 2.498 -14.450 -13.540 1.00 94.44 106 SER A O 1
ATOM 824 N N . GLU A 1 107 ? 1.304 -13.449 -15.150 1.00 95.81 107 GLU A N 1
ATOM 825 C CA . GLU A 1 107 ? 2.457 -13.177 -16.019 1.00 95.81 107 GLU A CA 1
ATOM 826 C C . GLU A 1 107 ? 3.397 -12.118 -15.431 1.00 95.81 107 GLU A C 1
ATOM 828 O O . GLU A 1 107 ? 4.581 -12.105 -15.754 1.00 95.81 107 GLU A O 1
ATOM 833 N N . HIS A 1 108 ? 2.891 -11.261 -14.541 1.00 95.00 108 HIS A N 1
ATOM 834 C CA . HIS A 1 108 ? 3.679 -10.238 -13.852 1.00 95.00 108 HIS A CA 1
ATOM 835 C C . HIS A 1 108 ? 4.219 -10.721 -12.499 1.00 95.00 108 HIS A C 1
ATOM 837 O O . HIS A 1 108 ? 4.905 -9.978 -11.803 1.00 95.00 108 HIS A O 1
ATOM 843 N N . LYS A 1 109 ? 3.925 -11.961 -12.095 1.00 93.12 109 LYS A N 1
ATOM 844 C CA . LYS A 1 109 ? 4.449 -12.540 -10.858 1.00 93.12 109 LYS A CA 1
ATOM 845 C C . LYS A 1 109 ? 5.824 -13.150 -11.107 1.00 93.12 109 LYS A C 1
ATOM 847 O O . LYS A 1 109 ? 5.969 -14.108 -11.864 1.00 93.12 109 LYS A O 1
ATOM 852 N N . HIS A 1 110 ? 6.824 -12.655 -10.390 1.00 90.25 110 HIS A N 1
ATOM 853 C CA . HIS A 1 110 ? 8.153 -13.248 -10.359 1.00 90.25 110 HIS A CA 1
ATOM 854 C C . HIS A 1 110 ? 8.276 -14.244 -9.200 1.00 90.25 110 HIS A C 1
ATOM 856 O O . HIS A 1 110 ? 7.605 -14.124 -8.173 1.00 90.25 110 HIS A O 1
ATOM 862 N N . PHE A 1 111 ? 9.159 -15.234 -9.353 1.00 85.38 111 PHE A N 1
ATOM 863 C CA . PHE A 1 111 ? 9.430 -16.214 -8.300 1.00 85.38 111 PHE A CA 1
ATOM 864 C C . PHE A 1 111 ? 9.869 -15.514 -7.010 1.00 85.38 111 PHE A C 1
ATOM 866 O O . PHE A 1 111 ? 10.836 -14.752 -7.011 1.00 85.38 111 PHE A O 1
ATOM 873 N N . SER A 1 112 ? 9.190 -15.800 -5.903 1.00 80.44 112 SER A N 1
ATOM 874 C CA . SER A 1 112 ? 9.606 -15.388 -4.569 1.00 80.44 112 SER A CA 1
ATOM 875 C C . SER A 1 112 ? 9.841 -16.622 -3.711 1.00 80.44 112 SER A C 1
ATOM 877 O O . SER A 1 112 ? 9.014 -17.529 -3.677 1.00 80.44 112 SER A O 1
ATOM 879 N N . ILE A 1 113 ? 10.943 -16.656 -2.955 1.00 79.75 113 ILE A N 1
ATOM 880 C CA . ILE A 1 113 ? 11.191 -17.750 -1.998 1.00 79.75 113 ILE A CA 1
ATOM 881 C C . ILE A 1 113 ? 10.058 -17.871 -0.966 1.00 79.75 113 ILE A C 1
ATOM 883 O O . ILE A 1 113 ? 9.768 -18.958 -0.474 1.00 79.75 113 ILE A O 1
ATOM 887 N N . TRP A 1 114 ? 9.368 -16.762 -0.698 1.00 70.06 114 TRP A N 1
ATOM 888 C CA . TRP A 1 114 ? 8.208 -16.703 0.182 1.00 70.06 114 TRP A CA 1
ATOM 889 C C . TRP A 1 114 ? 6.977 -17.420 -0.381 1.00 70.06 114 TRP A C 1
ATOM 891 O O . TRP A 1 114 ? 6.128 -17.814 0.404 1.00 70.06 114 TRP A O 1
ATOM 901 N N . ASP A 1 115 ? 6.897 -17.652 -1.695 1.00 72.69 115 ASP A N 1
ATOM 902 C CA . ASP A 1 115 ? 5.801 -18.419 -2.306 1.00 72.69 115 ASP A CA 1
ATOM 903 C C . ASP A 1 115 ? 5.899 -19.921 -1.989 1.00 72.69 115 ASP A C 1
ATOM 905 O O . ASP A 1 115 ? 4.913 -20.643 -2.090 1.00 72.69 115 ASP A O 1
ATOM 909 N N . VAL A 1 116 ? 7.093 -20.399 -1.620 1.00 73.06 116 VAL A N 1
ATOM 910 C CA . VAL A 1 116 ? 7.357 -21.809 -1.280 1.00 73.06 116 VAL A CA 1
ATOM 911 C C . VAL A 1 116 ? 7.238 -22.061 0.226 1.00 73.06 116 VAL A C 1
ATOM 913 O O . VAL A 1 116 ? 7.023 -23.191 0.654 1.00 73.06 116 VAL A O 1
ATOM 916 N N . LEU A 1 117 ? 7.404 -21.015 1.038 1.00 67.44 117 LEU A N 1
ATOM 917 C CA . LEU A 1 117 ? 7.423 -21.097 2.502 1.00 67.44 117 LEU A CA 1
ATOM 918 C C . LEU A 1 117 ? 6.064 -20.784 3.157 1.00 67.44 117 LEU A C 1
ATOM 920 O O . LEU A 1 117 ? 5.987 -20.781 4.385 1.00 67.44 117 LEU A O 1
ATOM 924 N N . ALA A 1 118 ? 5.037 -20.493 2.356 1.00 56.00 118 ALA A N 1
ATOM 925 C CA . ALA A 1 118 ? 3.720 -20.025 2.786 1.00 56.00 118 ALA A CA 1
ATOM 926 C C . ALA A 1 118 ? 2.641 -21.109 2.802 1.00 56.00 118 ALA A C 1
ATOM 928 O O . ALA A 1 118 ? 2.639 -21.958 1.882 1.00 56.00 118 ALA A O 1
#

InterPro domains:
  IPR001211 Phospholipase A2 [PR00389] (9-27)
  IPR001211 Phospholipase A2 [PR00389] (65-79)
  IPR001211 Phospholipase A2 [PR00389] (84-100)
  IPR001211 Phospholipase A2 [PTHR11716] (1-108)
  IPR016090 Phospholipase A2-like, central domain [PF00068] (1-108)
  IPR016090 Phospholipase A2-like, central domain [SM00085] (1-118)
  IPR016090 Phospholipase A2-like, central domain [cd00125] (1-112)
  IPR033113 Phospholipase A2, histidine active site [PS00118] (36-43)
  IPR036444 Phospholipase A2 domain superfamily [G3DSA:1.20.90.10] (1-114)
  IPR036444 Phospholipase A2 domain superfamily [SSF48619] (6-116)

Radius of gyration: 14.27 Å; chains: 1; bounding box: 31×37×36 Å